Protein AF-A0A833J705-F1 (afdb_monomer_lite)

Structure (mmCIF, N/CA/C/O backbone):
data_AF-A0A833J705-F1
#
_entry.id   AF-A0A833J705-F1
#
loop_
_atom_site.group_PDB
_atom_site.id
_atom_site.type_symbol
_atom_site.label_atom_id
_atom_site.label_alt_id
_atom_site.label_comp_id
_atom_site.label_asym_id
_atom_site.label_entity_id
_atom_site.label_seq_id
_atom_site.pdbx_PDB_ins_code
_atom_site.Cartn_x
_atom_site.Cartn_y
_atom_site.Cartn_z
_atom_site.occupancy
_atom_site.B_iso_or_equiv
_atom_site.auth_seq_id
_atom_site.auth_comp_id
_atom_site.auth_asym_id
_atom_site.auth_atom_id
_atom_site.pdbx_PDB_model_num
ATOM 1 N N . MET A 1 1 ? -32.455 33.960 -102.060 1.00 38.16 1 MET A N 1
ATOM 2 C CA . MET A 1 1 ? -32.742 32.921 -103.068 1.00 38.16 1 MET A CA 1
ATOM 3 C C . MET A 1 1 ? -33.417 31.766 -102.345 1.00 38.16 1 MET A C 1
ATOM 5 O O . MET A 1 1 ? -32.828 31.293 -101.390 1.00 38.16 1 MET A O 1
ATOM 9 N N . ALA A 1 2 ? -34.629 31.413 -102.792 1.00 38.78 2 ALA A N 1
ATOM 10 C CA . ALA A 1 2 ? -35.454 30.236 -102.471 1.00 38.78 2 ALA A CA 1
ATOM 11 C C . ALA A 1 2 ? -35.900 29.962 -101.011 1.00 38.78 2 ALA A C 1
ATOM 13 O O . ALA A 1 2 ? -35.126 30.000 -100.063 1.00 38.78 2 ALA A O 1
ATOM 14 N N . ILE A 1 3 ? -37.204 29.681 -100.907 1.00 40.38 3 ILE A N 1
ATOM 15 C CA . ILE A 1 3 ? -38.026 29.290 -99.749 1.00 40.38 3 ILE A CA 1
ATOM 16 C C . ILE A 1 3 ? -38.167 27.727 -99.744 1.00 40.38 3 ILE A C 1
ATOM 18 O O . ILE A 1 3 ? -37.498 27.089 -100.554 1.00 40.38 3 ILE A O 1
ATOM 22 N N . PRO A 1 4 ? -39.024 27.102 -98.903 1.00 64.19 4 PRO A N 1
ATOM 23 C CA . PRO A 1 4 ? -38.753 26.119 -97.837 1.00 64.19 4 PRO A CA 1
ATOM 24 C C . PRO A 1 4 ? -39.061 24.663 -98.281 1.00 64.19 4 PRO A C 1
ATOM 26 O O . PRO A 1 4 ? -39.043 24.414 -99.477 1.00 64.19 4 PRO A O 1
ATOM 29 N N . LEU A 1 5 ? -39.331 23.719 -97.356 1.00 47.22 5 LEU A N 1
ATOM 30 C CA . LEU A 1 5 ? -40.467 22.760 -97.381 1.00 47.22 5 LEU A CA 1
ATOM 31 C C . LEU A 1 5 ? -40.432 21.788 -96.168 1.00 47.22 5 LEU A C 1
ATOM 33 O O . LEU A 1 5 ? -39.422 21.141 -95.913 1.00 47.22 5 LEU A O 1
ATOM 37 N N . ASP A 1 6 ? -41.577 21.733 -95.477 1.00 41.00 6 ASP A N 1
ATOM 38 C CA . ASP A 1 6 ? -42.337 20.581 -94.949 1.00 41.00 6 ASP A CA 1
ATOM 39 C C . ASP A 1 6 ? -41.764 19.524 -93.985 1.00 41.00 6 ASP A C 1
ATOM 41 O O . ASP A 1 6 ? -40.702 18.942 -94.177 1.00 41.00 6 ASP A O 1
ATOM 45 N N . GLY A 1 7 ? -42.620 19.145 -93.021 1.00 43.00 7 GLY A N 1
ATOM 46 C CA . GLY A 1 7 ? -42.606 17.806 -92.425 1.00 43.00 7 GLY A CA 1
ATOM 47 C C . GLY A 1 7 ? -43.254 17.693 -91.043 1.00 43.00 7 GLY A C 1
ATOM 48 O O . GLY A 1 7 ? -42.566 17.779 -90.034 1.00 43.00 7 GLY A O 1
ATOM 49 N N . VAL A 1 8 ? -44.568 17.449 -90.995 1.00 45.53 8 VAL A N 1
ATOM 50 C CA . VAL A 1 8 ? -45.301 16.979 -89.801 1.00 45.53 8 VAL A CA 1
ATOM 51 C C . VAL A 1 8 ? -45.096 15.465 -89.639 1.00 45.53 8 VAL A C 1
ATOM 53 O O . VAL A 1 8 ? -45.207 14.734 -90.619 1.00 45.53 8 VAL A O 1
ATOM 56 N N . GLY A 1 9 ? -44.875 14.985 -88.409 1.00 41.72 9 GLY A N 1
ATOM 57 C CA . GLY A 1 9 ? -44.886 13.560 -88.054 1.00 41.72 9 GLY A CA 1
ATOM 58 C C . GLY A 1 9 ? -45.183 13.348 -86.564 1.00 41.72 9 GLY A C 1
ATOM 59 O O . GLY A 1 9 ? -44.489 13.898 -85.713 1.00 41.72 9 GLY A O 1
ATOM 60 N N . MET A 1 10 ? -46.248 12.595 -86.282 1.00 42.69 10 MET A N 1
ATOM 61 C CA . MET A 1 10 ? -46.774 12.225 -84.961 1.00 42.69 10 MET A CA 1
ATOM 62 C C . MET A 1 10 ? -46.106 10.952 -84.396 1.00 42.69 10 MET A C 1
ATOM 64 O O . MET A 1 10 ? -45.586 10.135 -85.150 1.00 42.69 10 MET A O 1
ATOM 68 N N . ASP A 1 11 ? -46.265 10.789 -83.078 1.00 38.59 11 ASP A N 1
ATOM 69 C CA . ASP A 1 11 ? -46.232 9.563 -82.259 1.00 38.59 11 ASP A CA 1
ATOM 70 C C . ASP A 1 11 ? -44.893 8.918 -81.858 1.00 38.59 11 ASP A C 1
ATOM 72 O O . ASP A 1 11 ? -44.139 8.363 -82.652 1.00 38.59 11 ASP A O 1
ATOM 76 N N . GLY A 1 12 ? -44.671 8.880 -80.538 1.00 39.81 12 GLY A N 1
ATOM 77 C CA . GLY A 1 12 ? -43.628 8.084 -79.896 1.00 39.81 12 GLY A CA 1
ATOM 78 C C . GLY A 1 12 ? -43.618 8.250 -78.377 1.00 39.81 12 GLY A C 1
ATOM 79 O O . GLY A 1 12 ? -42.898 9.084 -77.838 1.00 39.81 12 GLY A O 1
ATOM 80 N N . VAL A 1 13 ? -44.419 7.448 -77.673 1.00 44.03 13 VAL A N 1
ATOM 81 C CA . VAL A 1 13 ? -44.332 7.266 -76.215 1.00 44.03 13 VAL A CA 1
ATOM 82 C C . VAL A 1 13 ? -42.992 6.609 -75.860 1.00 44.03 13 VAL A C 1
ATOM 84 O O . VAL A 1 13 ? -42.724 5.499 -76.311 1.00 44.03 13 VAL A O 1
ATOM 87 N N . ALA A 1 14 ? -42.198 7.239 -74.987 1.00 44.78 14 ALA A N 1
ATOM 88 C CA . ALA A 1 14 ? -41.114 6.581 -74.253 1.00 44.78 14 ALA A CA 1
ATOM 89 C C . ALA A 1 14 ? -40.860 7.239 -72.877 1.00 44.78 14 ALA A C 1
ATOM 91 O O . ALA A 1 14 ? -40.316 8.329 -72.763 1.00 44.78 14 ALA A O 1
ATOM 92 N N . MET A 1 15 ? -41.330 6.541 -71.842 1.00 43.19 15 MET A N 1
ATOM 93 C CA . MET A 1 15 ? -40.729 6.290 -70.521 1.00 43.19 15 MET A CA 1
ATOM 94 C C . MET A 1 15 ? -39.520 7.131 -70.016 1.00 43.19 15 MET A C 1
ATOM 96 O O . MET A 1 15 ? -38.416 7.011 -70.527 1.00 43.19 15 MET A O 1
ATOM 100 N N . ASN A 1 16 ? -39.748 7.740 -68.839 1.00 38.38 16 ASN A N 1
ATOM 101 C CA . ASN A 1 16 ? -38.955 7.713 -67.586 1.00 38.38 16 ASN A CA 1
ATOM 102 C C . ASN A 1 16 ? -37.615 8.479 -67.414 1.00 38.38 16 ASN A C 1
ATOM 104 O O . ASN A 1 16 ? -36.679 8.329 -68.187 1.00 38.38 16 ASN A O 1
ATOM 108 N N . GLY A 1 17 ? -37.492 9.142 -66.247 1.00 39.25 17 GLY A N 1
ATOM 109 C CA . GLY A 1 17 ? -36.227 9.559 -65.603 1.00 39.25 17 GLY A CA 1
ATOM 110 C C . GLY A 1 17 ? -36.021 11.080 -65.522 1.00 39.25 17 GLY A C 1
ATOM 111 O O . GLY A 1 17 ? -35.564 11.691 -66.473 1.00 39.25 17 GLY A O 1
ATOM 112 N N . ALA A 1 18 ? -36.503 11.753 -64.472 1.00 38.59 18 ALA A N 1
ATOM 113 C CA . ALA A 1 18 ? -35.772 12.070 -63.230 1.00 38.59 18 ALA A CA 1
ATOM 114 C C . ALA A 1 18 ? -34.705 13.180 -63.377 1.00 38.59 18 ALA A C 1
ATOM 116 O O . ALA A 1 18 ? -33.655 12.983 -63.975 1.00 38.59 18 ALA A O 1
ATOM 117 N N . GLY A 1 19 ? -34.964 14.336 -62.753 1.00 38.91 19 GLY A N 1
ATOM 118 C CA . GLY A 1 19 ? -34.037 15.471 -62.705 1.00 38.91 19 GLY A CA 1
ATOM 119 C C . GLY A 1 19 ? -34.618 16.657 -61.936 1.00 38.91 19 GLY A C 1
ATOM 120 O O . GLY A 1 19 ? -35.096 17.618 -62.520 1.00 38.91 19 GLY A O 1
ATOM 121 N N . ILE A 1 20 ? -34.619 16.520 -60.614 1.00 39.56 20 ILE A N 1
ATOM 122 C CA . ILE A 1 20 ? -35.071 17.463 -59.584 1.00 39.56 20 ILE A CA 1
ATOM 123 C C . ILE A 1 20 ? -34.277 18.781 -59.572 1.00 39.56 20 ILE A C 1
ATOM 125 O O . ILE A 1 20 ? -33.049 18.778 -59.624 1.00 39.56 20 ILE A O 1
ATOM 129 N N . GLY A 1 21 ? -34.986 19.901 -59.418 1.00 33.47 21 GLY A N 1
ATOM 130 C CA . GLY A 1 21 ? -34.414 21.228 -59.221 1.00 33.47 21 GLY A CA 1
ATOM 131 C C . GLY A 1 21 ? -35.190 22.045 -58.185 1.00 33.47 21 GLY A C 1
ATOM 132 O O . GLY A 1 21 ? -36.363 22.336 -58.380 1.00 33.47 21 GLY A O 1
ATOM 133 N N . ALA A 1 22 ? -34.448 22.453 -57.153 1.00 39.66 22 ALA A N 1
ATOM 134 C CA . ALA A 1 22 ? -34.578 23.666 -56.342 1.00 39.66 22 ALA A CA 1
ATOM 135 C C . ALA A 1 22 ? -35.562 23.759 -55.148 1.00 39.66 22 ALA A C 1
ATOM 137 O O . ALA A 1 22 ? -36.775 23.640 -55.265 1.00 39.66 22 ALA A O 1
ATOM 138 N N . MET A 1 23 ? -34.933 24.195 -54.043 1.00 43.94 23 MET A N 1
ATOM 139 C CA . MET A 1 23 ? -35.396 25.118 -52.994 1.00 43.94 23 MET A CA 1
ATOM 140 C C . MET A 1 23 ? -36.336 24.597 -51.902 1.00 43.94 23 MET A C 1
ATOM 142 O O . MET A 1 23 ? -37.549 24.605 -52.054 1.00 43.94 23 MET A O 1
ATOM 146 N N . MET A 1 24 ? -35.754 24.341 -50.722 1.00 42.34 24 MET A N 1
ATOM 147 C CA . MET A 1 24 ? -36.295 24.834 -49.449 1.00 42.34 24 MET A CA 1
ATOM 148 C C . MET A 1 24 ? -35.214 24.881 -48.358 1.00 42.34 24 MET A C 1
ATOM 150 O O . MET A 1 24 ? -34.422 23.958 -48.189 1.00 42.34 24 MET A O 1
ATOM 154 N N . ASP A 1 25 ? -35.201 26.021 -47.678 1.00 46.97 25 ASP A N 1
ATOM 155 C CA . ASP A 1 25 ? -34.409 26.425 -46.520 1.00 46.97 25 ASP A CA 1
ATOM 156 C C . ASP A 1 25 ? -34.556 25.438 -45.342 1.00 46.97 25 ASP A C 1
ATOM 158 O O . ASP A 1 25 ? -35.675 25.108 -44.949 1.00 46.97 25 ASP A O 1
ATOM 162 N N . VAL A 1 26 ? -33.440 24.956 -44.781 1.00 50.59 26 VAL A N 1
ATOM 163 C CA . VAL A 1 26 ? -33.416 24.136 -43.555 1.00 50.59 26 VAL A CA 1
ATOM 164 C C . VAL A 1 26 ? -32.349 24.687 -42.611 1.00 50.59 26 VAL A C 1
ATOM 166 O O . VAL A 1 26 ? -31.147 24.570 -42.854 1.00 50.59 26 VAL A O 1
ATOM 169 N N . MET A 1 27 ? -32.815 25.278 -41.512 1.00 50.84 27 MET A N 1
ATOM 170 C CA . MET A 1 27 ? -32.012 25.704 -40.365 1.00 50.84 27 MET A CA 1
ATOM 171 C C . MET A 1 27 ? -31.306 24.494 -39.713 1.00 50.84 27 MET A C 1
ATOM 173 O O . MET A 1 27 ? -31.918 23.429 -39.608 1.00 50.84 27 MET A O 1
ATOM 177 N N . PRO A 1 28 ? -30.065 24.613 -39.204 1.00 47.34 28 PRO A N 1
ATOM 178 C CA . PRO A 1 28 ? -29.430 23.521 -38.473 1.00 47.34 28 PRO A CA 1
ATOM 179 C C . PRO A 1 28 ? -29.911 23.481 -37.012 1.00 47.34 28 PRO A C 1
ATOM 181 O O . PRO A 1 28 ? -29.598 24.359 -36.210 1.00 47.34 28 PRO A O 1
ATOM 184 N N . GLU A 1 29 ? -30.650 22.433 -36.648 1.00 47.72 29 GLU A N 1
ATOM 185 C CA . GLU A 1 29 ? -31.010 22.114 -35.262 1.00 47.72 29 GLU A CA 1
ATOM 186 C C . GLU A 1 29 ? -29.770 21.564 -34.523 1.00 47.72 29 GLU A C 1
ATOM 188 O O . GLU A 1 29 ? -29.402 20.394 -34.649 1.00 47.72 29 GLU A O 1
ATOM 193 N N . THR A 1 30 ? -29.074 22.409 -33.760 1.00 51.69 30 THR A N 1
ATOM 194 C CA . THR A 1 30 ? -27.955 21.993 -32.904 1.00 51.69 30 THR A CA 1
ATOM 195 C C . THR A 1 30 ? -28.480 21.396 -31.601 1.00 51.69 30 THR A C 1
ATOM 197 O O . THR A 1 30 ? -28.703 22.089 -30.610 1.00 51.69 30 THR A O 1
ATOM 200 N N . ARG A 1 31 ? -28.650 20.070 -31.565 1.00 53.41 31 ARG A N 1
ATOM 201 C CA . ARG A 1 31 ? -28.853 19.360 -30.293 1.00 53.41 31 ARG A CA 1
ATOM 202 C C . ARG A 1 31 ? -27.567 19.444 -29.462 1.00 53.41 31 ARG A C 1
ATOM 204 O O . ARG A 1 31 ? -26.525 18.990 -29.944 1.00 53.41 31 ARG A O 1
ATOM 211 N N . PRO A 1 32 ? -27.594 19.958 -28.220 1.00 45.81 32 PRO A N 1
ATOM 212 C CA . PRO A 1 32 ? -26.437 19.871 -27.346 1.00 45.81 32 PRO A CA 1
ATOM 213 C C . PRO A 1 32 ? -26.231 18.403 -26.961 1.00 45.81 32 PRO A C 1
ATOM 215 O O . PRO A 1 32 ? -27.031 17.810 -26.240 1.00 45.81 32 PRO A O 1
ATOM 218 N N . GLN A 1 33 ? -25.153 17.800 -27.461 1.00 56.12 33 GLN A N 1
ATOM 219 C CA . GLN A 1 33 ? -24.678 16.513 -26.969 1.00 56.12 33 GLN A CA 1
ATOM 220 C C . GLN A 1 33 ? -24.061 16.753 -25.591 1.00 56.12 33 GLN A C 1
ATOM 222 O O . GLN A 1 33 ? -22.904 17.152 -25.476 1.00 56.12 33 GLN A O 1
ATOM 227 N N . THR A 1 34 ? -24.842 16.572 -24.529 1.00 50.44 34 THR A N 1
ATOM 228 C CA . THR A 1 34 ? -24.293 16.551 -23.173 1.00 50.44 34 THR A CA 1
ATOM 229 C C . THR A 1 34 ? -23.359 15.342 -23.081 1.00 50.44 34 THR A C 1
ATOM 231 O O . THR A 1 34 ? -23.827 14.217 -23.284 1.00 50.44 34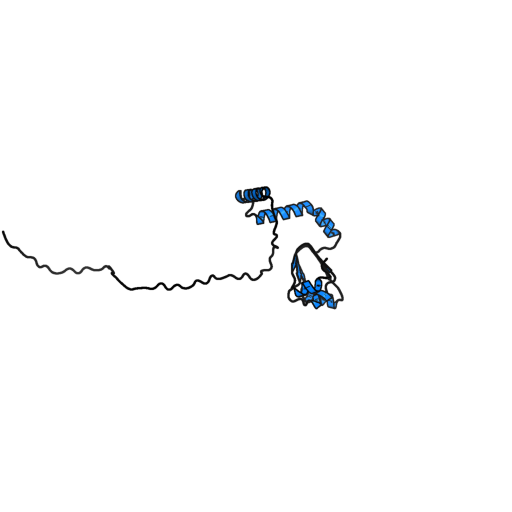 THR A O 1
ATOM 234 N N . PRO A 1 35 ? -22.054 15.507 -22.800 1.00 49.44 35 PRO A N 1
ATOM 235 C CA . PRO A 1 35 ? -21.194 14.352 -22.614 1.00 49.44 35 PRO A CA 1
ATOM 236 C C . PRO A 1 35 ? -21.720 13.569 -21.411 1.00 49.44 35 PRO A C 1
ATOM 238 O O . PRO A 1 35 ? -21.909 14.130 -20.328 1.00 49.44 35 PRO A O 1
ATOM 241 N N . ILE A 1 36 ? -21.974 12.272 -21.606 1.00 55.72 36 ILE A N 1
ATOM 242 C CA . ILE A 1 36 ? -22.249 11.342 -20.513 1.00 55.72 36 ILE A CA 1
ATOM 243 C C . ILE A 1 36 ? -20.992 11.335 -19.644 1.00 55.72 36 ILE A C 1
ATOM 245 O O . ILE A 1 36 ? -20.021 10.635 -19.923 1.00 55.72 36 ILE A O 1
ATOM 249 N N . THR A 1 37 ? -20.978 12.160 -18.599 1.00 55.22 37 THR A N 1
ATOM 250 C CA . THR A 1 37 ? -19.955 12.076 -17.566 1.00 55.22 37 THR A CA 1
ATOM 251 C C . THR A 1 37 ? -20.232 10.791 -16.794 1.00 55.22 37 THR A C 1
ATOM 253 O O . THR A 1 37 ? -21.118 10.722 -15.941 1.00 55.22 37 THR A O 1
ATOM 256 N N . MET A 1 38 ? -19.530 9.716 -17.161 1.00 52.50 38 MET A N 1
ATOM 257 C CA . MET A 1 38 ? -19.469 8.514 -16.339 1.00 52.50 38 MET A CA 1
ATOM 258 C C . MET A 1 38 ? -18.856 8.920 -15.000 1.00 52.50 38 MET A C 1
ATOM 260 O O . MET A 1 38 ? -17.639 9.010 -14.845 1.00 52.50 38 MET A O 1
ATOM 264 N N . ARG A 1 39 ? -19.717 9.188 -14.017 1.00 51.72 39 ARG A N 1
ATOM 265 C CA . ARG A 1 39 ? -19.305 9.273 -12.621 1.00 51.72 39 ARG A CA 1
ATOM 266 C C . ARG A 1 39 ? -18.928 7.863 -12.197 1.00 51.72 39 ARG A C 1
ATOM 268 O O . ARG A 1 39 ? -19.784 7.059 -11.841 1.00 51.72 39 ARG A O 1
ATOM 275 N N . PHE A 1 40 ? -17.638 7.561 -12.257 1.00 51.34 40 PHE A N 1
ATOM 276 C CA . PHE A 1 40 ? -17.084 6.429 -11.537 1.00 51.34 40 PHE A CA 1
ATOM 277 C C . PHE A 1 40 ? -17.279 6.720 -10.047 1.00 51.34 40 PHE A C 1
ATOM 279 O O . PHE A 1 40 ? -16.521 7.478 -9.446 1.00 51.34 40 PHE A O 1
ATOM 286 N N . GLY A 1 41 ? -18.342 6.165 -9.457 1.00 47.09 41 GLY A N 1
ATOM 287 C CA . GLY A 1 41 ? -18.401 6.007 -8.007 1.00 47.09 41 GLY A CA 1
ATOM 288 C C . GLY A 1 41 ? -17.151 5.249 -7.543 1.00 47.09 41 GLY A C 1
ATOM 289 O O . GLY A 1 41 ? -16.579 4.495 -8.342 1.00 47.09 41 GLY A O 1
ATOM 290 N N . PRO A 1 42 ? -16.682 5.455 -6.303 1.00 44.69 42 PRO A N 1
ATOM 291 C CA . PRO A 1 42 ? -15.470 4.810 -5.827 1.00 44.69 42 PRO A CA 1
ATOM 292 C C . PRO A 1 42 ? -15.695 3.298 -5.829 1.00 44.69 42 PRO A C 1
ATOM 294 O O . PRO A 1 42 ? -16.353 2.747 -4.951 1.00 44.69 42 PRO A O 1
ATOM 297 N N . ARG A 1 43 ? -15.167 2.614 -6.848 1.00 49.22 43 ARG A N 1
ATOM 298 C CA . ARG A 1 43 ? -14.911 1.183 -6.729 1.00 49.22 43 ARG A CA 1
ATOM 299 C C . ARG A 1 43 ? -13.876 1.047 -5.614 1.00 49.22 43 ARG A C 1
ATOM 301 O O . ARG A 1 43 ? -12.935 1.848 -5.614 1.00 49.22 43 ARG A O 1
ATOM 308 N N . PRO A 1 44 ? -14.015 0.089 -4.684 1.00 53.41 44 PRO A N 1
ATOM 309 C CA . PRO A 1 44 ? -12.907 -0.247 -3.805 1.00 53.41 44 PRO A CA 1
ATOM 310 C C . PRO A 1 44 ? -11.712 -0.540 -4.710 1.00 53.41 44 PRO A C 1
ATOM 312 O O . PRO A 1 44 ? -11.777 -1.403 -5.583 1.00 53.41 44 PRO A O 1
ATOM 315 N N . ALA A 1 45 ? -10.687 0.302 -4.624 1.00 61.53 45 ALA A N 1
ATOM 316 C CA . ALA A 1 45 ? -9.539 0.166 -5.490 1.00 61.53 45 ALA A CA 1
ATOM 317 C C . ALA A 1 45 ? -8.758 -1.057 -5.008 1.00 61.53 45 ALA A C 1
ATOM 319 O O . ALA A 1 45 ? -8.263 -1.065 -3.884 1.00 61.53 45 ALA A O 1
ATOM 320 N N . ASP A 1 46 ? -8.617 -2.068 -5.866 1.00 69.12 46 ASP A N 1
ATOM 321 C CA . ASP A 1 46 ? -7.740 -3.221 -5.603 1.00 69.12 46 ASP A CA 1
ATOM 322 C C . ASP A 1 46 ? -6.261 -2.803 -5.471 1.00 69.12 46 ASP A C 1
ATOM 324 O O . ASP A 1 46 ? -5.395 -3.590 -5.082 1.00 69.12 46 ASP A O 1
ATOM 328 N N . HIS A 1 47 ? -5.951 -1.550 -5.822 1.00 79.50 47 HIS A N 1
ATOM 329 C CA . HIS A 1 47 ? -4.616 -0.980 -5.833 1.00 79.50 47 HIS A CA 1
ATOM 330 C C . HIS A 1 47 ? -4.605 0.434 -5.253 1.00 79.50 47 HIS A C 1
ATOM 332 O O . HIS A 1 47 ? -5.416 1.280 -5.629 1.00 79.50 47 HIS A O 1
ATOM 338 N N . GLU A 1 48 ? -3.620 0.706 -4.402 1.00 85.88 48 GLU A N 1
ATOM 339 C CA . GLU A 1 48 ? -3.310 2.051 -3.922 1.00 85.88 48 GLU A CA 1
ATOM 340 C C . GLU A 1 48 ? -2.437 2.784 -4.953 1.00 85.88 48 GLU A C 1
ATOM 342 O O . GLU A 1 48 ? -1.465 2.222 -5.472 1.00 85.88 48 GLU A O 1
ATOM 347 N N . LYS A 1 49 ? -2.760 4.046 -5.260 1.00 89.44 49 LYS A N 1
ATOM 348 C CA . LYS A 1 49 ? -1.919 4.859 -6.145 1.00 89.44 49 LYS A CA 1
ATOM 349 C C . LYS A 1 49 ? -0.752 5.431 -5.348 1.00 89.44 49 LYS A C 1
ATOM 351 O O . LYS A 1 49 ? -0.944 6.267 -4.472 1.00 89.44 49 LYS A O 1
ATOM 356 N N . ILE A 1 50 ? 0.464 5.075 -5.747 1.00 88.62 50 ILE A N 1
ATOM 357 C CA . ILE A 1 50 ? 1.685 5.709 -5.244 1.00 88.62 50 ILE A CA 1
ATOM 358 C C . ILE A 1 50 ? 2.157 6.799 -6.213 1.00 88.62 50 ILE A C 1
ATOM 360 O O . ILE A 1 50 ? 2.095 6.629 -7.431 1.00 88.62 50 ILE A O 1
ATOM 364 N N . THR A 1 51 ? 2.629 7.923 -5.673 1.00 92.75 51 THR A N 1
ATOM 365 C CA . THR A 1 51 ? 3.317 8.969 -6.446 1.00 92.75 51 THR A CA 1
ATOM 366 C C . THR A 1 51 ? 4.767 9.000 -5.994 1.00 92.75 51 THR A C 1
ATOM 368 O O . THR A 1 51 ? 5.030 9.171 -4.807 1.00 92.75 51 THR A O 1
ATOM 371 N N . VAL A 1 52 ? 5.699 8.810 -6.924 1.00 92.94 52 VAL A N 1
ATOM 372 C CA . VAL A 1 52 ? 7.139 8.753 -6.644 1.00 92.94 52 VAL A CA 1
ATOM 373 C C . VAL A 1 52 ? 7.900 9.575 -7.676 1.00 92.94 52 VAL A C 1
ATOM 375 O O . VAL A 1 52 ? 7.497 9.641 -8.838 1.00 92.94 52 VAL A O 1
ATOM 378 N N . ASN A 1 53 ? 9.005 10.183 -7.255 1.00 95.56 53 ASN A N 1
ATOM 379 C CA . ASN A 1 53 ? 9.944 10.833 -8.164 1.00 95.56 53 ASN A CA 1
ATOM 380 C C . ASN A 1 53 ? 10.973 9.801 -8.642 1.00 95.56 53 ASN A C 1
ATOM 382 O O . ASN A 1 53 ? 11.466 9.012 -7.838 1.00 95.56 53 ASN A O 1
ATOM 386 N N . LEU A 1 54 ? 11.309 9.827 -9.932 1.00 95.69 54 LEU A N 1
ATOM 387 C CA . LEU A 1 54 ? 12.347 8.988 -10.538 1.00 95.69 54 LEU A CA 1
ATOM 388 C C . LEU A 1 54 ? 13.404 9.877 -11.194 1.00 95.69 54 LEU A C 1
ATOM 390 O O . LEU A 1 54 ? 13.077 10.944 -11.719 1.00 95.69 54 LEU A O 1
ATOM 394 N N . GLY A 1 55 ? 14.665 9.439 -11.176 1.00 97.38 55 GLY A N 1
ATOM 395 C CA . GLY A 1 55 ? 15.729 10.113 -11.916 1.00 97.38 55 GLY A CA 1
ATOM 396 C C . GLY A 1 55 ? 15.478 10.048 -13.425 1.00 97.38 55 GLY A C 1
ATOM 397 O O . GLY A 1 55 ? 14.899 9.083 -13.921 1.00 97.38 55 GLY A O 1
ATOM 398 N N . PHE A 1 56 ? 15.936 11.056 -14.174 1.00 97.81 56 PHE A N 1
ATOM 399 C CA . PHE A 1 56 ? 15.727 11.113 -15.630 1.00 97.81 56 PHE A CA 1
ATOM 400 C C . PHE A 1 56 ? 16.299 9.896 -16.366 1.00 97.81 56 PHE A C 1
ATOM 402 O O . PHE A 1 56 ? 15.682 9.399 -17.304 1.00 97.81 56 PHE A O 1
ATOM 409 N N . VAL A 1 57 ? 17.454 9.398 -15.917 1.00 98.19 57 VAL A N 1
ATOM 410 C CA . VAL A 1 57 ? 18.107 8.217 -16.498 1.00 98.19 57 VAL A CA 1
ATOM 411 C C . VAL A 1 57 ? 17.295 6.951 -16.222 1.00 98.19 57 VAL A C 1
ATOM 413 O O . VAL A 1 57 ? 17.069 6.163 -17.135 1.00 98.19 57 VAL A O 1
ATOM 416 N N . ASP A 1 58 ? 16.802 6.767 -14.996 1.00 97.69 58 ASP A N 1
ATOM 417 C CA . ASP A 1 58 ? 15.971 5.611 -14.645 1.00 97.69 58 ASP A CA 1
ATOM 418 C C . ASP A 1 58 ? 14.658 5.624 -15.426 1.00 97.69 58 ASP A C 1
ATOM 420 O O . ASP A 1 58 ? 14.281 4.612 -16.009 1.00 97.69 58 ASP A O 1
ATOM 424 N N . LEU A 1 59 ? 13.999 6.785 -15.512 1.00 97.94 59 LEU A N 1
ATOM 425 C CA . LEU A 1 59 ? 12.794 6.951 -16.322 1.00 97.94 59 LEU A CA 1
ATOM 426 C C . LEU A 1 59 ? 13.053 6.597 -17.795 1.00 97.94 59 LEU A C 1
ATOM 428 O O . LEU A 1 59 ? 12.245 5.890 -18.391 1.00 97.94 59 LEU A O 1
ATOM 432 N N . GLY A 1 60 ? 14.191 7.024 -18.353 1.00 98.31 60 GLY A N 1
ATOM 433 C CA . GLY A 1 60 ? 14.597 6.678 -19.716 1.00 98.31 60 GLY A CA 1
ATOM 434 C C . GLY A 1 60 ? 14.772 5.171 -19.931 1.00 98.31 60 GLY A C 1
ATOM 435 O O . GLY A 1 60 ? 14.302 4.641 -20.935 1.00 98.31 60 GLY A O 1
ATOM 436 N N . HIS A 1 61 ? 15.374 4.454 -18.976 1.00 98.38 61 HIS A N 1
ATOM 437 C CA . HIS A 1 61 ? 15.472 2.991 -19.043 1.00 98.38 61 HIS A CA 1
ATOM 438 C C . HIS A 1 61 ? 14.102 2.311 -18.966 1.00 98.38 61 HIS A C 1
ATOM 440 O O . HIS A 1 61 ? 13.854 1.357 -19.702 1.00 98.38 61 HIS A O 1
ATOM 446 N N . VAL A 1 62 ? 13.203 2.799 -18.105 1.00 98.12 62 VAL A N 1
ATOM 447 C CA . VAL A 1 62 ? 11.828 2.279 -18.035 1.00 98.12 62 VAL A CA 1
ATOM 448 C C . VAL A 1 62 ? 11.116 2.471 -19.371 1.00 98.12 62 VAL A C 1
ATOM 450 O O . VAL A 1 62 ? 10.471 1.544 -19.855 1.00 98.12 62 VAL A O 1
ATOM 453 N N . ASP A 1 63 ? 11.262 3.642 -19.985 1.00 98.19 63 ASP A N 1
ATOM 454 C CA . ASP A 1 63 ? 10.657 3.944 -21.281 1.00 98.19 63 ASP A CA 1
ATOM 455 C C . ASP A 1 63 ? 11.186 3.055 -22.400 1.00 98.19 63 ASP A C 1
ATOM 457 O O . ASP A 1 63 ? 10.388 2.539 -23.181 1.00 98.19 63 ASP A O 1
ATOM 461 N N . LEU A 1 64 ? 12.498 2.816 -22.435 1.00 98.62 64 LEU A N 1
ATOM 462 C CA . LEU A 1 64 ? 13.116 1.913 -23.403 1.00 98.62 64 LEU A CA 1
ATOM 463 C C . LEU A 1 64 ? 12.590 0.478 -23.252 1.00 98.62 64 LEU A C 1
ATOM 465 O O . LEU A 1 64 ? 12.236 -0.170 -24.231 1.00 98.62 64 LEU A O 1
ATOM 469 N N . LEU A 1 65 ? 12.479 -0.023 -22.019 1.00 98.44 65 LEU A N 1
ATOM 470 C CA . LEU A 1 65 ? 11.948 -1.368 -21.772 1.00 98.44 65 LEU A CA 1
ATOM 471 C C . LEU A 1 65 ? 10.483 -1.512 -22.206 1.00 98.44 65 LEU A C 1
ATOM 473 O O . LEU A 1 65 ? 10.067 -2.586 -22.641 1.00 98.44 65 LEU A O 1
ATOM 477 N N . VAL A 1 66 ? 9.698 -0.440 -22.094 1.00 98.50 66 VAL A N 1
ATOM 478 C CA . VAL A 1 66 ? 8.319 -0.413 -22.592 1.00 98.50 66 VAL A CA 1
ATOM 479 C C . VAL A 1 66 ? 8.293 -0.332 -24.121 1.00 98.50 66 VAL A C 1
ATOM 481 O O . VAL A 1 66 ? 7.501 -1.039 -24.739 1.00 98.50 66 VAL A O 1
ATOM 484 N N . SER A 1 67 ? 9.157 0.472 -24.752 1.00 98.31 67 SER A N 1
ATOM 485 C CA . SER A 1 67 ? 9.194 0.593 -26.218 1.00 98.31 67 SER A CA 1
ATOM 486 C C . SER A 1 67 ? 9.643 -0.690 -26.914 1.00 98.31 67 SER A C 1
ATOM 488 O O . SER A 1 67 ? 9.122 -1.014 -27.975 1.00 98.31 67 SER A O 1
ATOM 490 N N . GLU A 1 68 ? 10.554 -1.444 -26.296 1.00 98.44 68 GLU A N 1
ATOM 491 C CA . GLU A 1 68 ? 10.996 -2.764 -26.771 1.00 98.44 68 GLU A CA 1
ATOM 492 C C . GLU A 1 68 ? 9.964 -3.878 -26.493 1.00 98.44 68 GLU A C 1
ATOM 494 O O . GLU A 1 68 ? 10.177 -5.036 -26.845 1.00 98.44 68 GLU A O 1
ATOM 499 N N . GLY A 1 69 ? 8.837 -3.558 -25.845 1.00 97.75 69 GLY A N 1
ATOM 500 C CA . GLY A 1 69 ? 7.754 -4.507 -25.580 1.00 97.75 69 GLY A CA 1
ATOM 501 C C . GLY A 1 69 ? 8.033 -5.504 -24.453 1.00 97.75 69 GLY A C 1
ATOM 502 O O . GLY A 1 69 ? 7.262 -6.446 -24.276 1.00 97.75 69 GLY A O 1
ATOM 503 N N . VAL A 1 70 ? 9.092 -5.302 -23.660 1.00 98.12 70 VAL A N 1
ATOM 504 C CA . VAL A 1 70 ? 9.397 -6.143 -22.486 1.00 98.12 70 VAL A CA 1
ATOM 505 C C . VAL A 1 70 ? 8.309 -5.995 -21.416 1.00 98.12 70 VAL A C 1
ATOM 507 O O . VAL A 1 70 ? 7.976 -6.961 -20.732 1.00 98.12 70 VAL A O 1
ATOM 510 N N . TYR A 1 71 ? 7.731 -4.796 -21.293 1.00 98.38 71 TYR A N 1
ATOM 511 C CA . TYR A 1 71 ? 6.602 -4.501 -20.409 1.00 98.38 71 TYR A CA 1
ATOM 512 C C . TYR A 1 71 ? 5.501 -3.756 -21.157 1.00 98.38 71 TYR A C 1
ATOM 514 O O . TYR A 1 71 ? 5.775 -2.913 -22.007 1.00 98.38 71 TYR A O 1
ATOM 522 N N . ALA A 1 72 ? 4.242 -3.999 -20.783 1.00 97.38 72 ALA A N 1
ATOM 523 C CA . ALA A 1 72 ? 3.096 -3.392 -21.461 1.00 97.38 72 ALA A CA 1
ATOM 524 C C . ALA A 1 72 ? 2.973 -1.875 -21.219 1.00 97.38 72 ALA A C 1
ATOM 526 O O . ALA A 1 72 ? 2.425 -1.152 -22.048 1.00 97.38 72 ALA A O 1
ATOM 527 N N . ASN A 1 73 ? 3.412 -1.386 -20.055 1.00 97.69 73 ASN A N 1
ATOM 528 C CA . ASN A 1 73 ? 3.434 0.036 -19.701 1.00 97.69 73 ASN A CA 1
ATOM 529 C C . ASN A 1 73 ? 4.337 0.291 -18.479 1.00 97.69 73 ASN A C 1
ATOM 531 O O . ASN A 1 73 ? 4.738 -0.638 -17.775 1.00 97.69 73 ASN A O 1
ATOM 535 N N . ARG A 1 74 ? 4.605 1.573 -18.178 1.00 97.12 74 ARG A N 1
ATOM 536 C CA . ARG A 1 74 ? 5.424 1.985 -17.020 1.00 97.12 74 ARG A CA 1
ATOM 537 C C . ARG A 1 74 ? 4.893 1.434 -15.694 1.00 97.12 74 ARG A C 1
ATOM 539 O O . ARG A 1 74 ? 5.672 1.014 -14.848 1.00 97.12 74 ARG A O 1
ATOM 546 N N . SER A 1 75 ? 3.575 1.434 -15.488 1.00 96.31 75 SER A N 1
ATOM 547 C CA . SER A 1 75 ? 2.982 0.952 -14.234 1.00 96.31 75 SER A CA 1
ATOM 548 C C . SER A 1 75 ? 3.180 -0.551 -14.038 1.00 96.31 75 SER A C 1
ATOM 550 O O . SER A 1 75 ? 3.375 -0.993 -12.908 1.00 96.31 75 SER A O 1
ATOM 552 N N . ASP A 1 76 ? 3.165 -1.327 -15.119 1.00 95.88 76 ASP A N 1
ATOM 553 C CA . ASP A 1 76 ? 3.436 -2.762 -15.096 1.00 95.88 76 ASP A CA 1
ATOM 554 C C . ASP A 1 76 ? 4.899 -3.067 -14.746 1.00 95.88 76 ASP A C 1
ATOM 556 O O . ASP A 1 76 ? 5.162 -3.877 -13.851 1.00 95.88 76 ASP A O 1
ATOM 560 N N . PHE A 1 77 ? 5.842 -2.324 -15.341 1.00 97.44 77 PHE A N 1
ATOM 561 C CA . PHE A 1 77 ? 7.253 -2.366 -14.945 1.00 97.44 77 PHE A CA 1
ATOM 562 C C . PHE A 1 77 ? 7.416 -2.087 -13.446 1.00 97.44 77 PHE A C 1
ATOM 564 O O . PHE A 1 77 ? 8.008 -2.890 -12.729 1.00 97.44 77 PHE A O 1
ATOM 571 N N . ILE A 1 78 ? 6.851 -0.981 -12.947 1.00 96.12 78 ILE A N 1
ATOM 572 C CA . ILE A 1 78 ? 6.999 -0.585 -11.538 1.00 96.12 78 ILE A CA 1
ATOM 573 C C . ILE A 1 78 ? 6.392 -1.639 -10.605 1.00 96.12 78 ILE A C 1
ATOM 575 O O . ILE A 1 78 ? 7.023 -2.021 -9.620 1.00 96.12 78 ILE A O 1
ATOM 579 N N . ARG A 1 79 ? 5.201 -2.165 -10.920 1.00 95.19 79 ARG A N 1
ATOM 580 C CA . ARG A 1 79 ? 4.568 -3.227 -10.123 1.00 95.19 79 ARG A CA 1
ATOM 581 C C . ARG A 1 79 ? 5.439 -4.483 -10.075 1.00 95.19 79 ARG A C 1
ATOM 583 O O . ARG A 1 79 ? 5.586 -5.083 -9.010 1.00 95.19 79 ARG A O 1
ATOM 590 N N . THR A 1 80 ? 6.015 -4.866 -11.209 1.00 96.69 80 THR A N 1
ATOM 591 C CA . THR A 1 80 ? 6.897 -6.032 -11.318 1.00 96.69 80 THR A CA 1
ATOM 592 C C . THR A 1 80 ? 8.199 -5.817 -10.554 1.00 96.69 80 THR A C 1
ATOM 594 O O . THR A 1 80 ? 8.588 -6.665 -9.755 1.00 96.69 80 THR A O 1
ATOM 597 N N . ALA A 1 81 ? 8.832 -4.652 -10.704 1.00 96.38 81 ALA A N 1
ATOM 598 C CA . ALA A 1 81 ? 10.044 -4.292 -9.980 1.00 96.38 81 ALA A CA 1
ATOM 599 C C . ALA A 1 81 ? 9.832 -4.330 -8.458 1.00 96.38 81 ALA A C 1
ATOM 601 O O . ALA A 1 81 ? 10.645 -4.917 -7.746 1.00 96.38 81 ALA A O 1
ATOM 602 N N . VAL A 1 82 ? 8.717 -3.782 -7.960 1.00 94.88 82 VAL A N 1
ATOM 603 C CA . VAL A 1 82 ? 8.363 -3.834 -6.531 1.00 94.88 82 VAL A CA 1
ATOM 604 C C . VAL A 1 82 ? 8.213 -5.278 -6.048 1.00 94.88 82 VAL A C 1
ATOM 606 O O . VAL A 1 82 ? 8.803 -5.634 -5.030 1.00 94.88 82 VAL A O 1
ATOM 609 N N . ARG A 1 83 ? 7.484 -6.130 -6.783 1.00 93.81 83 ARG A N 1
ATOM 610 C CA . ARG A 1 83 ? 7.332 -7.557 -6.435 1.00 93.81 83 ARG A CA 1
ATOM 611 C C . ARG A 1 83 ? 8.683 -8.267 -6.361 1.00 93.81 83 ARG A C 1
ATOM 613 O O . ARG A 1 83 ? 8.953 -8.940 -5.371 1.00 93.81 83 ARG A O 1
ATOM 620 N N . ASN A 1 84 ? 9.548 -8.033 -7.345 1.00 96.31 84 ASN A N 1
ATOM 621 C CA . ASN A 1 84 ? 10.881 -8.628 -7.392 1.00 96.31 84 ASN A CA 1
ATOM 622 C C . ASN A 1 84 ? 11.756 -8.179 -6.212 1.00 96.31 84 ASN A C 1
ATOM 624 O O . ASN A 1 84 ? 12.488 -8.990 -5.651 1.00 96.31 84 ASN A O 1
ATOM 628 N N . GLN A 1 85 ? 11.698 -6.903 -5.812 1.00 95.31 85 GLN A N 1
ATOM 629 C CA . GLN A 1 85 ? 12.457 -6.428 -4.648 1.00 95.31 85 GLN A CA 1
ATOM 630 C C . GLN A 1 85 ? 11.912 -6.995 -3.333 1.00 95.31 85 GLN A C 1
ATOM 632 O O . GLN A 1 85 ? 12.697 -7.381 -2.471 1.00 95.31 85 GLN A O 1
ATOM 637 N N . ILE A 1 86 ? 10.589 -7.114 -3.182 1.00 92.25 86 ILE A N 1
ATOM 638 C CA . ILE A 1 86 ? 9.985 -7.754 -2.003 1.00 92.25 86 ILE A CA 1
ATOM 639 C C . ILE A 1 86 ? 10.437 -9.214 -1.897 1.00 92.25 86 ILE A C 1
ATOM 641 O O . ILE A 1 86 ? 10.847 -9.650 -0.824 1.00 92.25 86 ILE A O 1
ATOM 645 N N . GLU A 1 87 ? 10.410 -9.957 -3.004 1.00 92.44 87 GLU A N 1
ATOM 646 C CA . GLU A 1 87 ? 10.848 -11.354 -3.037 1.00 92.44 87 GLU A CA 1
ATOM 647 C C . GLU A 1 87 ? 12.331 -11.502 -2.670 1.00 92.44 87 GLU A C 1
ATOM 649 O O . GLU A 1 87 ? 12.681 -12.335 -1.835 1.00 92.44 87 GLU A O 1
ATOM 654 N N . ARG A 1 88 ? 13.201 -10.632 -3.201 1.00 95.00 88 ARG A N 1
ATOM 655 C CA . ARG A 1 88 ? 14.637 -10.606 -2.856 1.00 95.00 88 ARG A CA 1
ATOM 656 C C . ARG A 1 88 ? 14.904 -10.378 -1.369 1.00 95.00 88 ARG A C 1
ATOM 658 O O . ARG A 1 88 ? 15.932 -10.820 -0.864 1.00 95.00 88 ARG A O 1
ATOM 665 N N . HIS A 1 89 ? 13.999 -9.698 -0.672 1.00 92.31 89 HIS A N 1
ATOM 666 C CA . HIS A 1 89 ? 14.105 -9.404 0.756 1.00 92.31 89 HIS A CA 1
ATOM 667 C C . HIS A 1 89 ? 13.145 -10.239 1.621 1.00 92.31 89 HIS A C 1
ATOM 669 O O . HIS A 1 89 ? 12.936 -9.916 2.795 1.00 92.31 89 HIS A O 1
ATOM 675 N N . ALA A 1 90 ? 12.592 -11.333 1.084 1.00 87.00 90 ALA A N 1
ATOM 676 C CA . ALA A 1 90 ? 11.550 -12.120 1.742 1.00 87.00 90 ALA A CA 1
ATOM 677 C C . ALA A 1 90 ? 11.948 -12.638 3.134 1.00 87.00 90 ALA A C 1
ATOM 679 O O . ALA A 1 90 ? 11.096 -12.708 4.022 1.00 87.00 90 ALA A O 1
ATOM 680 N N . ASP A 1 91 ? 13.222 -12.963 3.364 1.00 85.62 91 ASP A N 1
ATOM 681 C CA . ASP A 1 91 ? 13.694 -13.442 4.669 1.00 85.62 91 ASP A CA 1
ATOM 682 C C . ASP A 1 91 ? 13.592 -12.370 5.760 1.00 85.62 91 ASP A C 1
ATOM 684 O O . ASP A 1 91 ? 13.168 -12.661 6.881 1.00 85.62 91 ASP A O 1
ATOM 688 N N . ILE A 1 92 ? 13.891 -11.110 5.428 1.00 85.06 92 ILE A N 1
ATOM 689 C CA . ILE A 1 92 ? 13.765 -9.973 6.352 1.00 85.06 92 ILE A CA 1
ATOM 690 C C . ILE A 1 92 ? 12.290 -9.754 6.708 1.00 85.06 92 ILE A C 1
ATOM 692 O O . ILE A 1 92 ? 11.941 -9.559 7.881 1.00 85.06 92 ILE A O 1
ATOM 696 N N . THR A 1 93 ? 11.407 -9.827 5.710 1.00 80.50 93 THR A N 1
ATOM 697 C CA . THR A 1 93 ? 9.958 -9.712 5.912 1.00 80.50 93 THR A CA 1
ATOM 698 C C . THR A 1 93 ? 9.434 -10.865 6.766 1.00 80.50 93 THR A C 1
ATOM 700 O O . THR A 1 93 ? 8.713 -10.628 7.734 1.00 80.50 93 THR A O 1
ATOM 703 N N . ARG A 1 94 ? 9.854 -12.106 6.489 1.00 79.94 94 ARG A N 1
ATOM 704 C CA . ARG A 1 94 ? 9.440 -13.302 7.237 1.00 79.94 94 ARG A CA 1
ATOM 705 C C . ARG A 1 94 ? 9.875 -13.247 8.698 1.00 79.94 94 ARG A C 1
ATOM 707 O O . ARG A 1 94 ? 9.057 -13.496 9.579 1.00 79.94 94 ARG A O 1
ATOM 714 N N . GLN A 1 95 ? 11.127 -12.881 8.971 1.00 82.00 95 GLN A N 1
ATOM 715 C CA . GLN A 1 95 ? 11.615 -12.699 10.343 1.00 82.00 95 GLN A CA 1
ATOM 716 C C . GLN A 1 95 ? 10.833 -11.606 11.081 1.00 82.00 95 GLN A C 1
ATOM 718 O O . GLN A 1 95 ? 10.552 -11.731 12.271 1.00 82.00 95 GLN A O 1
ATOM 723 N N . SER A 1 96 ? 10.446 -10.538 10.382 1.00 78.50 96 SER A N 1
ATOM 724 C CA . SER A 1 96 ? 9.652 -9.457 10.971 1.00 78.50 96 SER A CA 1
ATOM 725 C C . SER A 1 96 ? 8.227 -9.895 11.312 1.00 78.50 96 SER A C 1
ATOM 727 O O . SER A 1 96 ? 7.767 -9.597 12.413 1.00 78.50 96 SER A O 1
ATOM 729 N N . VAL A 1 97 ? 7.580 -10.674 10.440 1.00 75.88 97 VAL A N 1
ATOM 730 C CA . VAL A 1 97 ? 6.256 -11.278 10.687 1.00 75.88 97 VAL A CA 1
ATOM 731 C C . VAL A 1 97 ? 6.303 -12.349 11.784 1.00 75.88 97 VAL A C 1
ATOM 733 O O . VAL A 1 97 ? 5.366 -12.476 12.561 1.00 75.88 97 VAL A O 1
ATOM 736 N N . ALA A 1 98 ? 7.402 -13.094 11.923 1.00 74.56 98 ALA A N 1
ATOM 737 C CA . ALA A 1 98 ? 7.532 -14.102 12.979 1.00 74.56 98 ALA A CA 1
ATOM 738 C C . ALA A 1 98 ? 7.650 -13.497 14.392 1.00 74.56 98 ALA A C 1
ATOM 740 O O . ALA A 1 98 ? 7.244 -14.121 15.368 1.00 74.56 98 ALA A O 1
ATOM 741 N N . ARG A 1 99 ? 8.198 -12.279 14.521 1.00 79.88 99 ARG A N 1
ATOM 742 C CA . ARG A 1 99 ? 8.372 -11.601 15.822 1.00 79.88 99 ARG A CA 1
ATOM 743 C C . ARG A 1 99 ? 7.073 -11.039 16.398 1.00 79.88 99 ARG A C 1
ATOM 745 O O . ARG A 1 99 ? 6.982 -10.833 17.604 1.00 79.88 99 ARG A O 1
ATOM 752 N N . LYS A 1 100 ? 6.101 -10.738 15.541 1.00 74.19 100 LYS A N 1
ATOM 753 C CA . LYS A 1 100 ? 4.835 -10.100 15.897 1.00 74.19 100 LYS A CA 1
ATOM 754 C C . LYS A 1 100 ? 3.759 -10.676 14.983 1.00 74.19 100 LYS A C 1
ATOM 756 O O . LYS A 1 100 ? 3.887 -10.468 13.780 1.00 74.19 100 LYS A O 1
ATOM 761 N N . PRO A 1 101 ? 2.710 -11.341 15.500 1.00 72.69 101 PRO A N 1
ATOM 762 C CA . PRO A 1 101 ? 1.647 -11.857 14.647 1.00 72.69 101 PRO A CA 1
ATOM 763 C C . PRO A 1 101 ? 1.059 -10.694 13.838 1.00 72.69 101 PRO A C 1
ATOM 765 O O . PRO A 1 101 ? 0.553 -9.728 14.411 1.00 72.69 101 PRO A O 1
ATOM 768 N N . ILE A 1 102 ? 1.244 -10.762 12.520 1.00 83.31 102 ILE A N 1
ATOM 769 C CA . ILE A 1 102 ? 0.769 -9.814 11.512 1.00 83.31 102 ILE A CA 1
ATOM 770 C C . ILE A 1 102 ? -0.107 -10.616 10.560 1.00 83.31 102 ILE A C 1
ATOM 772 O O . ILE A 1 102 ? 0.345 -11.613 9.992 1.00 83.31 102 ILE A O 1
ATOM 776 N N . GLU A 1 103 ? -1.335 -10.164 10.348 1.00 84.00 103 GLU A N 1
ATOM 777 C CA . GLU A 1 103 ? -2.192 -10.706 9.303 1.00 84.00 103 GLU A CA 1
ATOM 778 C C . GLU A 1 103 ? -1.776 -10.110 7.953 1.00 84.00 103 GLU A C 1
ATOM 780 O O . GLU A 1 103 ? -1.738 -8.893 7.776 1.00 84.00 103 GLU A O 1
ATOM 785 N N . VAL A 1 104 ? -1.433 -10.961 6.987 1.00 84.50 104 VAL A N 1
ATOM 786 C CA . VAL A 1 104 ? -1.025 -10.527 5.644 1.00 84.50 104 VAL A CA 1
ATOM 787 C C . VAL A 1 104 ? -2.226 -10.571 4.703 1.00 84.50 104 VAL A C 1
ATOM 789 O O . VAL A 1 104 ? -2.886 -11.602 4.588 1.00 84.50 104 VAL A O 1
ATOM 792 N N . GLY A 1 105 ? -2.478 -9.471 3.991 1.00 86.62 105 GLY A N 1
ATOM 793 C CA . GLY A 1 105 ? -3.486 -9.388 2.935 1.00 86.62 105 GLY A CA 1
ATOM 794 C C . GLY A 1 105 ? -4.539 -8.306 3.166 1.00 86.62 105 GLY A C 1
ATOM 795 O O . GLY A 1 105 ? -4.246 -7.222 3.669 1.00 86.62 105 GLY A O 1
ATOM 796 N N . LEU A 1 106 ? -5.768 -8.593 2.729 1.00 88.06 106 LEU A N 1
ATOM 797 C CA . LEU A 1 106 ? -6.921 -7.703 2.866 1.00 88.06 106 LEU A CA 1
ATOM 798 C C . LEU A 1 106 ? -7.783 -8.189 4.036 1.00 88.06 106 LEU A C 1
ATOM 800 O O . LEU A 1 106 ? -8.310 -9.303 4.002 1.00 88.06 106 LEU A O 1
A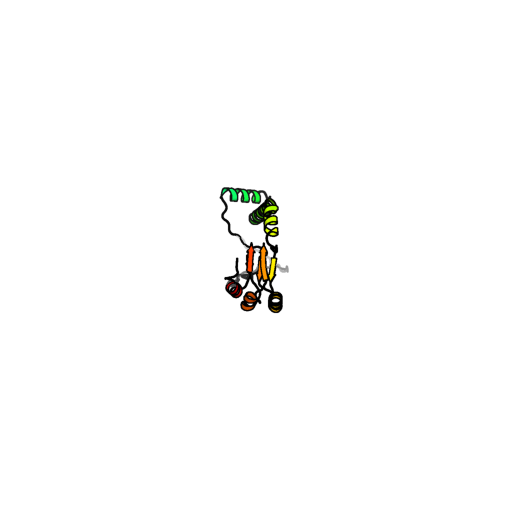TOM 804 N N . ARG A 1 107 ? -7.942 -7.361 5.068 1.00 92.25 107 ARG A N 1
ATOM 805 C CA . ARG A 1 107 ? -8.756 -7.661 6.251 1.00 92.25 107 ARG A CA 1
ATOM 806 C C . ARG A 1 107 ? -9.908 -6.683 6.358 1.00 92.25 107 ARG A C 1
ATOM 808 O O . ARG A 1 107 ? -9.702 -5.475 6.298 1.00 92.25 107 ARG A O 1
ATOM 815 N N . ARG A 1 108 ? -11.124 -7.210 6.501 1.00 92.88 108 ARG A N 1
ATOM 816 C CA . ARG A 1 108 ? -12.346 -6.417 6.641 1.00 92.88 108 ARG A CA 1
ATOM 817 C C . ARG A 1 108 ? -12.984 -6.690 7.992 1.00 92.88 108 ARG A C 1
ATOM 819 O O . ARG A 1 108 ? -13.358 -7.827 8.245 1.00 92.88 108 ARG A O 1
ATOM 826 N N . TYR A 1 109 ? -13.166 -5.637 8.778 1.00 93.38 109 TYR A N 1
ATOM 827 C CA . TYR A 1 109 ? -13.831 -5.658 10.075 1.00 93.38 109 TYR A CA 1
ATOM 828 C C . TYR A 1 109 ? -15.243 -5.098 9.929 1.00 93.38 109 TYR A C 1
ATOM 830 O O . TYR A 1 109 ? -15.438 -3.934 9.561 1.00 93.38 109 TYR A O 1
ATOM 838 N N . GLY A 1 110 ? -16.235 -5.956 10.159 1.00 94.50 110 GLY A N 1
ATOM 839 C CA . GLY A 1 110 ? -17.653 -5.606 10.072 1.00 94.50 110 GLY A CA 1
ATOM 840 C C . GLY A 1 110 ? -18.267 -5.282 11.432 1.00 94.50 110 GLY A C 1
ATOM 841 O O . GLY A 1 110 ? -17.713 -5.622 12.477 1.00 94.50 110 GLY A O 1
ATOM 842 N N . ARG A 1 111 ? -19.464 -4.682 11.425 1.00 95.19 111 ARG A N 1
ATOM 843 C CA . ARG A 1 111 ? -20.208 -4.384 12.658 1.00 95.19 111 ARG A CA 1
ATOM 844 C C . ARG A 1 111 ? -20.421 -5.629 13.525 1.00 95.19 111 ARG A C 1
ATOM 846 O O . ARG A 1 111 ? -20.104 -5.587 14.706 1.00 95.19 111 ARG A O 1
ATOM 853 N N . ALA A 1 112 ? -20.882 -6.732 12.933 1.00 94.06 112 ALA A N 1
ATOM 854 C CA . ALA A 1 112 ? -21.174 -7.969 13.663 1.00 94.06 112 ALA A CA 1
ATOM 855 C C . ALA A 1 112 ? -19.944 -8.547 14.388 1.00 94.06 112 ALA A C 1
ATOM 857 O O . ALA A 1 112 ? -20.048 -9.003 15.522 1.00 94.06 112 ALA A O 1
ATOM 858 N N . GLU A 1 113 ? -18.770 -8.493 13.757 1.00 92.81 113 GLU A N 1
ATOM 859 C CA . GLU A 1 113 ? -17.515 -8.959 14.355 1.00 92.81 113 GLU A CA 1
ATOM 860 C C . GLU A 1 113 ? -17.103 -8.087 15.549 1.00 92.81 113 GLU A C 1
ATOM 862 O O . GLU A 1 113 ? -16.752 -8.603 16.609 1.00 92.81 113 GLU A O 1
ATOM 867 N N . LEU A 1 114 ? -17.207 -6.762 15.414 1.00 94.12 114 LEU A N 1
ATOM 868 C CA . LEU A 1 114 ? -16.884 -5.829 16.496 1.00 94.12 114 LEU A CA 1
ATOM 869 C C . LEU A 1 114 ? -17.896 -5.895 17.648 1.00 94.12 114 LEU A C 1
ATOM 871 O O . LEU A 1 114 ? -17.516 -5.764 18.811 1.00 94.12 114 LEU A O 1
ATOM 875 N N . GLU A 1 115 ? -19.176 -6.122 17.349 1.00 94.44 115 GLU A N 1
ATOM 876 C CA . GLU A 1 115 ? -20.209 -6.370 18.359 1.00 94.44 115 GLU A CA 1
ATOM 877 C C . GLU A 1 115 ? -19.942 -7.668 19.119 1.00 94.44 115 GLU A C 1
ATOM 879 O O . GLU A 1 115 ? -20.025 -7.671 20.346 1.00 94.44 115 GLU A O 1
ATOM 884 N N . ALA A 1 116 ? -19.552 -8.739 18.422 1.00 93.38 116 ALA A N 1
ATOM 885 C CA . ALA A 1 116 ? -19.175 -9.998 19.053 1.00 93.38 116 ALA A CA 1
ATOM 886 C C . ALA A 1 116 ? -17.942 -9.834 19.956 1.00 93.38 116 ALA A C 1
ATOM 888 O O . ALA A 1 116 ? -17.958 -10.295 21.097 1.00 93.38 116 ALA A O 1
ATOM 889 N N . ALA A 1 117 ? -16.910 -9.118 19.494 1.00 91.50 117 ALA A N 1
ATOM 890 C CA . ALA A 1 117 ? -15.730 -8.810 20.302 1.00 91.50 117 ALA A CA 1
ATOM 891 C C . ALA A 1 117 ? -16.106 -8.021 21.568 1.00 91.50 117 ALA A C 1
ATOM 893 O O . ALA A 1 117 ? -15.726 -8.402 22.676 1.00 91.50 117 ALA A O 1
ATOM 894 N N . ARG A 1 118 ? -16.941 -6.981 21.423 1.00 92.44 118 ARG A N 1
ATOM 895 C CA . ARG A 1 118 ? -17.458 -6.196 22.552 1.00 92.44 118 ARG A CA 1
ATOM 896 C C . ARG A 1 118 ? -18.274 -7.052 23.524 1.00 92.44 118 ARG A C 1
ATOM 898 O O . ARG A 1 118 ? -18.096 -6.913 24.731 1.00 92.44 118 ARG A O 1
ATOM 905 N N . ALA A 1 119 ? -19.163 -7.907 23.022 1.00 92.19 119 ALA A N 1
ATOM 906 C CA . ALA A 1 119 ? -20.001 -8.783 23.841 1.00 92.19 119 ALA A CA 1
ATOM 907 C C . ALA A 1 119 ? -19.169 -9.817 24.614 1.00 92.19 119 ALA A C 1
ATOM 909 O O . ALA A 1 119 ? -19.489 -10.136 25.756 1.00 92.19 119 ALA A O 1
ATOM 910 N N . ALA A 1 120 ? -18.066 -10.281 24.025 1.00 91.00 120 ALA A N 1
ATOM 911 C CA . ALA A 1 120 ? -17.096 -11.153 24.677 1.00 91.00 120 ALA A CA 1
ATOM 912 C C . ALA A 1 120 ? -16.180 -10.418 25.678 1.00 91.00 120 ALA A C 1
ATOM 914 O O . ALA A 1 120 ? -15.344 -11.054 26.317 1.00 91.00 120 ALA A O 1
ATOM 915 N N . GLY A 1 121 ? -16.288 -9.088 25.803 1.00 89.81 121 GLY A N 1
ATOM 916 C CA . GLY A 1 121 ? -15.370 -8.274 26.605 1.00 89.81 121 GLY A CA 1
ATOM 917 C C . GLY A 1 121 ? -13.940 -8.240 26.052 1.00 89.81 121 GLY A C 1
ATOM 918 O O . GLY A 1 121 ? -13.023 -7.804 26.746 1.00 89.81 121 GLY A O 1
ATOM 919 N N . ALA A 1 122 ? -13.742 -8.699 24.815 1.00 86.94 122 ALA A N 1
ATOM 920 C CA . ALA A 1 122 ? -12.459 -8.709 24.139 1.00 86.94 122 ALA A CA 1
ATOM 921 C C . ALA A 1 122 ? -12.220 -7.375 23.425 1.00 86.94 122 ALA A C 1
ATOM 923 O O . ALA A 1 122 ? -13.149 -6.711 22.957 1.00 86.94 122 ALA A O 1
ATOM 924 N N . ARG A 1 123 ? -10.946 -6.999 23.305 1.00 90.75 123 ARG A N 1
ATOM 925 C CA . ARG A 1 123 ? -10.519 -5.910 22.430 1.00 90.75 123 ARG A CA 1
ATOM 926 C C . ARG A 1 123 ? -9.574 -6.455 21.373 1.00 90.75 123 ARG A C 1
ATOM 928 O O . ARG A 1 123 ? -8.685 -7.235 21.692 1.00 90.75 123 ARG A O 1
ATOM 935 N N . LEU A 1 124 ? -9.792 -6.058 20.127 1.00 91.38 124 LEU A N 1
ATOM 936 C CA . LEU A 1 124 ? -9.015 -6.509 18.983 1.00 91.38 124 LEU A CA 1
ATOM 937 C C . LEU A 1 124 ? -7.726 -5.698 18.870 1.00 91.38 124 LEU A C 1
ATOM 939 O O . LEU A 1 124 ? -7.773 -4.471 18.776 1.00 91.38 124 LEU A O 1
ATOM 943 N N . ASP A 1 125 ? -6.595 -6.390 18.834 1.00 91.31 125 ASP A N 1
ATOM 944 C CA . ASP A 1 125 ? -5.321 -5.836 18.389 1.00 91.31 125 ASP A CA 1
ATOM 945 C C . ASP A 1 125 ? -5.189 -6.088 16.888 1.00 91.31 125 ASP A C 1
ATOM 947 O O . ASP A 1 125 ? -4.927 -7.206 16.442 1.00 91.31 125 ASP A O 1
ATOM 951 N N . ILE A 1 126 ? -5.431 -5.048 16.093 1.00 91.75 126 ILE A N 1
ATOM 952 C CA . ILE A 1 126 ? -5.436 -5.144 14.636 1.00 91.75 126 ILE A CA 1
ATOM 953 C C . ILE A 1 126 ? -4.024 -4.876 14.140 1.00 91.75 126 ILE A C 1
ATOM 955 O O . ILE A 1 126 ? -3.540 -3.746 14.202 1.00 91.75 126 ILE A O 1
ATOM 959 N N . ARG A 1 127 ? -3.376 -5.905 13.593 1.00 91.56 127 ARG A N 1
ATOM 960 C CA . ARG A 1 127 ? -2.082 -5.758 12.930 1.00 91.56 127 ARG A CA 1
ATOM 961 C C . ARG A 1 127 ? -2.115 -6.355 11.531 1.00 91.56 127 ARG A C 1
ATOM 963 O O . ARG A 1 127 ? -2.189 -7.573 11.379 1.00 91.56 127 ARG A O 1
ATOM 970 N N . VAL A 1 128 ? -2.026 -5.497 10.517 1.00 92.00 128 VAL A N 1
ATOM 971 C CA . VAL A 1 128 ? -2.207 -5.892 9.113 1.00 92.00 128 VAL A CA 1
ATOM 972 C C . VAL A 1 128 ? -1.043 -5.420 8.249 1.00 92.00 128 VAL A C 1
ATOM 974 O O . VAL A 1 128 ? -0.660 -4.254 8.298 1.00 92.00 128 VAL A O 1
ATOM 977 N N . LEU A 1 129 ? -0.512 -6.312 7.412 1.00 90.56 129 LEU A N 1
ATOM 978 C CA . LEU A 1 129 ? 0.354 -5.970 6.281 1.00 90.56 129 LEU A CA 1
ATOM 979 C C . LEU A 1 129 ? -0.468 -6.089 4.999 1.00 90.56 129 LEU A C 1
ATOM 981 O O . LEU A 1 129 ? -0.832 -7.192 4.589 1.00 90.56 129 LEU A O 1
ATOM 985 N N . GLY A 1 130 ? -0.765 -4.950 4.376 1.00 91.06 130 GLY A N 1
ATOM 986 C CA . GLY A 1 130 ? -1.675 -4.856 3.237 1.00 91.06 130 GLY A CA 1
ATOM 987 C C . GLY A 1 130 ? -2.771 -3.819 3.468 1.00 91.06 130 GLY A C 1
ATOM 988 O O . GLY A 1 130 ? -2.486 -2.630 3.588 1.00 91.06 130 GLY A O 1
ATOM 989 N N . LEU A 1 131 ? -4.029 -4.258 3.498 1.00 92.44 131 LEU A N 1
ATOM 990 C CA . LEU A 1 131 ? -5.186 -3.375 3.648 1.00 92.44 131 LEU A CA 1
ATOM 991 C C . LEU A 1 131 ? -6.032 -3.803 4.843 1.00 92.44 131 LEU A C 1
ATOM 993 O O . LEU A 1 131 ? -6.513 -4.934 4.887 1.00 92.44 131 LEU A O 1
ATOM 997 N N . ALA A 1 132 ? -6.297 -2.865 5.746 1.00 93.69 132 ALA A N 1
ATOM 998 C CA . ALA A 1 132 ? -7.350 -2.998 6.743 1.00 93.69 132 ALA A CA 1
ATOM 999 C C . ALA A 1 132 ? -8.547 -2.125 6.341 1.00 93.69 132 ALA A C 1
ATOM 1001 O O . ALA A 1 132 ? -8.398 -0.932 6.071 1.00 93.69 132 ALA A O 1
ATOM 1002 N N . VAL A 1 133 ? -9.738 -2.715 6.313 1.00 94.38 133 VAL A N 1
ATOM 1003 C CA . VAL A 1 133 ? -11.003 -2.038 6.021 1.00 94.38 133 VAL A CA 1
ATOM 1004 C C . VAL A 1 133 ? -11.912 -2.163 7.231 1.00 94.38 133 VAL A C 1
ATOM 1006 O O . VAL A 1 133 ? -12.321 -3.265 7.583 1.00 94.38 133 VAL A O 1
ATOM 1009 N N . ILE A 1 134 ? -12.281 -1.047 7.845 1.00 94.44 134 ILE A N 1
ATOM 1010 C CA . ILE A 1 134 ? -13.390 -0.997 8.798 1.00 94.44 134 ILE A CA 1
ATOM 1011 C C . ILE A 1 134 ? -14.627 -0.581 8.011 1.00 94.44 134 ILE A C 1
ATOM 1013 O O . ILE A 1 134 ? -14.619 0.453 7.341 1.00 94.44 134 ILE A O 1
ATOM 1017 N N . ALA A 1 135 ? -15.664 -1.414 8.051 1.00 94.12 135 ALA A N 1
ATOM 1018 C CA . ALA A 1 135 ? -16.864 -1.211 7.255 1.00 94.12 135 ALA A CA 1
ATOM 1019 C C . ALA A 1 135 ? -17.562 0.122 7.584 1.00 94.12 135 ALA A C 1
ATOM 1021 O O . ALA A 1 135 ? -17.582 0.558 8.735 1.00 94.12 135 ALA A O 1
ATOM 1022 N N . ASP A 1 136 ? -18.150 0.767 6.573 1.00 91.31 136 ASP A N 1
ATOM 1023 C CA . ASP A 1 136 ? -18.753 2.102 6.716 1.00 91.31 136 ASP A CA 1
ATOM 1024 C C . ASP A 1 136 ? -19.954 2.134 7.670 1.00 91.31 136 ASP A C 1
ATOM 1026 O O . ASP A 1 136 ? -20.281 3.178 8.231 1.00 91.31 136 ASP A O 1
ATOM 1030 N N . ASP A 1 137 ? -20.600 0.987 7.882 1.00 91.44 137 ASP A N 1
ATOM 1031 C CA . ASP A 1 137 ? -21.695 0.822 8.828 1.00 91.44 137 ASP A CA 1
ATOM 1032 C C . ASP A 1 137 ? -21.216 0.679 10.281 1.00 91.44 137 ASP A C 1
ATOM 1034 O O . ASP A 1 137 ? -22.042 0.604 11.186 1.00 91.44 137 ASP A O 1
ATOM 1038 N N . VAL A 1 138 ? -19.914 0.657 10.565 1.00 94.88 138 VAL A N 1
ATOM 1039 C CA . VAL A 1 138 ? -19.410 0.568 11.942 1.00 94.88 138 VAL A CA 1
ATOM 1040 C C . VAL A 1 138 ? -19.574 1.914 12.664 1.00 94.88 138 VAL A C 1
ATOM 1042 O O . VAL A 1 138 ? -18.981 2.914 12.247 1.00 94.88 138 VAL A O 1
ATOM 1045 N N . PRO A 1 139 ? -20.321 1.969 13.787 1.00 94.56 139 PRO A N 1
ATOM 1046 C CA . PRO A 1 139 ? -20.394 3.171 14.608 1.00 94.56 139 PRO A CA 1
ATOM 1047 C C . PRO A 1 139 ? -19.033 3.491 15.257 1.00 94.56 139 PRO A C 1
ATOM 1049 O O . PRO A 1 139 ? -18.366 2.571 15.742 1.00 94.56 139 PRO A O 1
ATOM 1052 N N . PRO A 1 140 ? -18.633 4.773 15.358 1.00 94.44 140 PRO A N 1
ATOM 1053 C CA . PRO A 1 140 ? -17.361 5.165 15.975 1.00 94.44 140 PRO A CA 1
ATOM 1054 C C . PRO A 1 140 ? -17.195 4.663 17.416 1.00 94.44 140 PRO A C 1
ATOM 1056 O O . PRO A 1 140 ? -16.126 4.173 17.778 1.00 94.44 140 PRO A O 1
ATOM 1059 N N . ASP A 1 141 ? -18.266 4.702 18.211 1.00 93.94 141 ASP A N 1
ATOM 1060 C CA . ASP A 1 141 ? -18.257 4.244 19.607 1.00 93.94 141 ASP A CA 1
ATOM 1061 C C . ASP A 1 141 ? -18.057 2.729 19.719 1.00 93.94 141 ASP A C 1
ATOM 1063 O O . ASP A 1 141 ? -17.380 2.247 20.630 1.00 93.94 141 ASP A O 1
ATOM 1067 N N . LEU A 1 142 ? -18.615 1.961 18.774 1.00 94.44 142 LEU A N 1
ATOM 1068 C CA . LEU A 1 142 ? -18.407 0.517 18.712 1.00 94.44 142 LEU A CA 1
ATOM 1069 C C . LEU A 1 142 ? -16.941 0.214 18.399 1.00 94.44 142 LEU A C 1
ATOM 1071 O O . LEU A 1 142 ? -16.319 -0.563 19.121 1.00 94.44 142 LEU A O 1
ATOM 1075 N N . ALA A 1 143 ? -16.380 0.866 17.379 1.00 93.25 143 ALA A N 1
ATOM 1076 C CA . ALA A 1 143 ? -14.976 0.706 17.016 1.00 93.25 143 ALA A CA 1
ATOM 1077 C C . ALA A 1 143 ? -14.049 1.072 18.187 1.00 93.25 143 ALA A C 1
ATOM 1079 O O . ALA A 1 143 ? -13.162 0.301 18.547 1.00 93.25 143 ALA A O 1
ATOM 1080 N N . SER A 1 144 ? -14.307 2.203 18.850 1.00 92.12 144 SER A N 1
ATOM 1081 C CA . SER A 1 144 ? -13.535 2.650 20.016 1.00 92.12 144 SER A CA 1
ATOM 1082 C C . SER A 1 144 ? -13.776 1.796 21.271 1.00 92.12 144 SER A C 1
ATOM 1084 O O . SER A 1 144 ? -12.986 1.815 22.211 1.00 92.12 144 SER A O 1
ATOM 1086 N N . THR A 1 145 ? -14.821 0.982 21.331 1.00 93.62 145 THR A N 1
ATOM 1087 C CA . THR A 1 145 ? -14.965 0.024 22.439 1.00 93.62 145 THR A CA 1
ATOM 1088 C C . THR A 1 145 ? -14.238 -1.285 22.135 1.00 93.62 145 THR A C 1
ATOM 1090 O O . THR A 1 145 ? -13.589 -1.846 23.019 1.00 93.62 145 THR A O 1
ATOM 1093 N N . ALA A 1 146 ? -14.338 -1.754 20.890 1.00 94.62 146 ALA A N 1
ATOM 1094 C CA . ALA A 1 146 ? -13.923 -3.089 20.475 1.00 94.62 146 ALA A CA 1
ATOM 1095 C C . ALA A 1 146 ? -12.461 -3.189 20.012 1.00 94.62 146 ALA A C 1
ATOM 1097 O O . ALA A 1 146 ? -11.936 -4.293 19.975 1.00 94.62 146 ALA A O 1
ATOM 1098 N N . ILE A 1 147 ? -11.789 -2.091 19.653 1.00 95.25 147 ILE A N 1
ATOM 1099 C CA . ILE A 1 147 ? -10.432 -2.132 19.075 1.00 95.25 147 ILE A CA 1
ATOM 1100 C C . ILE A 1 147 ? -9.409 -1.592 20.077 1.00 95.25 147 ILE A C 1
ATOM 1102 O O . ILE A 1 147 ? -9.470 -0.423 20.436 1.00 95.25 147 ILE A O 1
ATOM 1106 N N . ALA A 1 148 ? -8.455 -2.403 20.528 1.00 93.56 148 ALA A N 1
ATOM 1107 C CA . ALA A 1 148 ? -7.401 -1.965 21.447 1.00 93.56 148 ALA A CA 1
ATOM 1108 C C . ALA A 1 148 ? -6.326 -1.132 20.739 1.00 93.56 148 ALA A C 1
ATOM 1110 O O . ALA A 1 148 ? -5.999 -0.040 21.202 1.00 93.56 148 ALA A O 1
ATOM 1111 N N . SER A 1 149 ? -5.801 -1.636 19.624 1.00 92.81 149 SER A N 1
ATOM 1112 C CA . SER A 1 149 ? -4.708 -1.017 18.874 1.00 92.81 149 SER A CA 1
ATOM 1113 C C . SER A 1 149 ? -4.839 -1.298 17.378 1.00 92.81 149 SER A C 1
ATOM 1115 O O . SER A 1 149 ? -5.451 -2.294 16.979 1.00 92.81 149 SER A O 1
ATOM 1117 N N . ILE A 1 150 ? -4.299 -0.400 16.548 1.00 93.19 150 ILE A N 1
ATOM 1118 C CA . ILE A 1 150 ? -4.235 -0.562 15.093 1.00 93.19 150 ILE A CA 1
ATOM 1119 C C . ILE A 1 150 ? -2.818 -0.262 14.613 1.00 93.19 150 ILE A C 1
ATOM 1121 O O . ILE A 1 150 ? -2.356 0.868 14.718 1.00 93.19 150 ILE A O 1
ATOM 1125 N N . GLU A 1 151 ? -2.174 -1.250 14.002 1.00 92.50 151 GLU A N 1
ATOM 1126 C CA . GLU A 1 151 ? -0.894 -1.115 13.304 1.00 92.50 151 GLU A CA 1
ATOM 1127 C C . GLU A 1 151 ? -1.072 -1.639 11.870 1.00 92.50 151 GLU A C 1
ATOM 1129 O O . GLU A 1 151 ? -1.248 -2.840 11.645 1.00 92.50 151 GLU A O 1
ATOM 1134 N N . VAL A 1 152 ? -1.075 -0.739 10.882 1.00 92.94 152 VAL A N 1
ATOM 1135 C CA . VAL A 1 152 ? -1.298 -1.104 9.473 1.00 92.94 152 VAL A CA 1
ATOM 1136 C C . VAL A 1 152 ? -0.094 -0.716 8.630 1.00 92.94 152 VAL A C 1
ATOM 1138 O O . VAL A 1 152 ? 0.161 0.457 8.372 1.00 92.94 152 VAL A O 1
ATOM 1141 N N . LEU A 1 153 ? 0.615 -1.730 8.144 1.00 91.00 153 LEU A N 1
ATOM 1142 C CA . LEU A 1 153 ? 1.680 -1.597 7.160 1.00 91.00 153 LEU A CA 1
ATOM 1143 C C . LEU A 1 153 ? 1.056 -1.647 5.761 1.00 91.00 153 LEU A C 1
ATOM 1145 O O . LEU A 1 153 ? 0.950 -2.711 5.146 1.00 91.00 153 LEU A O 1
ATOM 1149 N N . GLY A 1 154 ? 0.587 -0.492 5.291 1.00 91.06 154 GLY A N 1
ATOM 1150 C CA . GLY A 1 154 ? -0.117 -0.337 4.020 1.00 91.06 154 GLY A CA 1
ATOM 1151 C C . GLY A 1 154 ? -1.214 0.720 4.121 1.00 91.06 154 GLY A C 1
ATOM 1152 O O . GLY A 1 154 ? -0.925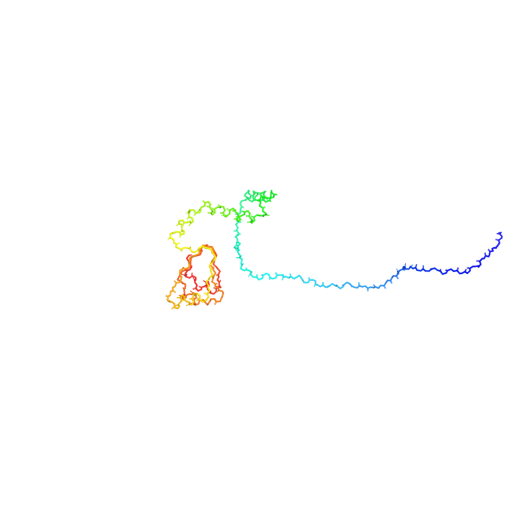 1.864 4.465 1.00 91.06 154 GLY A O 1
ATOM 1153 N N . SER A 1 155 ? -2.463 0.343 3.840 1.00 91.81 155 SER A N 1
ATOM 1154 C CA . SER A 1 155 ? -3.601 1.275 3.818 1.00 91.81 155 SER A CA 1
ATOM 1155 C C . SER A 1 155 ? -4.654 0.932 4.878 1.00 91.81 155 SER A C 1
ATOM 1157 O O . SER A 1 155 ? -5.039 -0.226 5.040 1.00 91.81 155 SER A O 1
ATOM 1159 N N . LEU A 1 156 ? -5.186 1.956 5.558 1.00 92.44 156 LEU A N 1
ATOM 1160 C CA . LEU A 1 156 ? -6.367 1.854 6.426 1.00 92.44 156 LEU A CA 1
ATOM 1161 C C . LEU A 1 156 ? -7.555 2.606 5.808 1.00 92.44 156 LEU A C 1
ATOM 1163 O O . LEU A 1 156 ? -7.574 3.843 5.715 1.00 92.44 156 LEU A O 1
ATOM 1167 N N . GLN A 1 157 ? -8.585 1.853 5.437 1.00 93.00 157 GLN A N 1
ATOM 1168 C CA . GLN A 1 157 ? -9.863 2.375 4.965 1.00 93.00 157 GLN A CA 1
ATOM 1169 C C . GLN A 1 157 ? -10.895 2.285 6.087 1.00 93.00 157 GLN A C 1
ATOM 1171 O O . GLN A 1 157 ? -11.112 1.230 6.670 1.00 93.00 157 GLN A O 1
ATOM 1176 N N . ALA A 1 158 ? -11.503 3.417 6.414 1.00 93.69 158 ALA A N 1
ATOM 1177 C CA . ALA A 1 158 ? -12.542 3.537 7.427 1.00 93.69 158 ALA A CA 1
ATOM 1178 C C . ALA A 1 158 ? -13.243 4.884 7.241 1.00 93.69 158 ALA A C 1
ATOM 1180 O O . ALA A 1 158 ? -12.647 5.821 6.688 1.00 93.69 158 ALA A O 1
ATOM 1181 N N . SER A 1 159 ? -14.467 5.007 7.754 1.00 93.62 159 SER A N 1
ATOM 1182 C CA . SER A 1 159 ? -15.178 6.283 7.744 1.00 93.62 159 SER A CA 1
ATOM 1183 C C . SER A 1 159 ? -14.394 7.360 8.524 1.00 93.62 15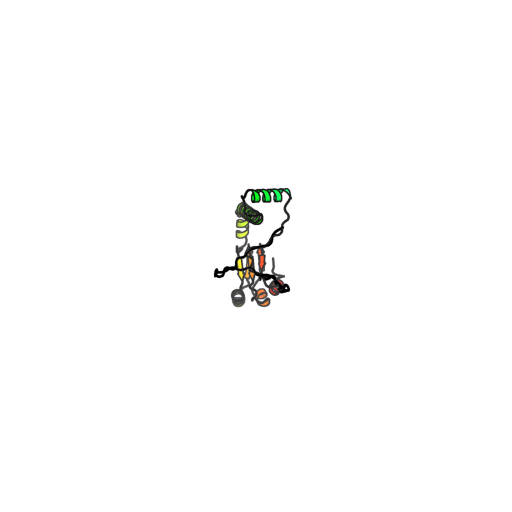9 SER A C 1
ATOM 1185 O O . SER A 1 159 ? -13.697 7.042 9.497 1.00 93.62 159 SER A O 1
ATOM 1187 N N . PRO A 1 160 ? -14.494 8.653 8.155 1.00 93.44 160 PRO A N 1
ATOM 1188 C CA . PRO A 1 160 ? -13.778 9.726 8.854 1.00 93.44 160 PRO A CA 1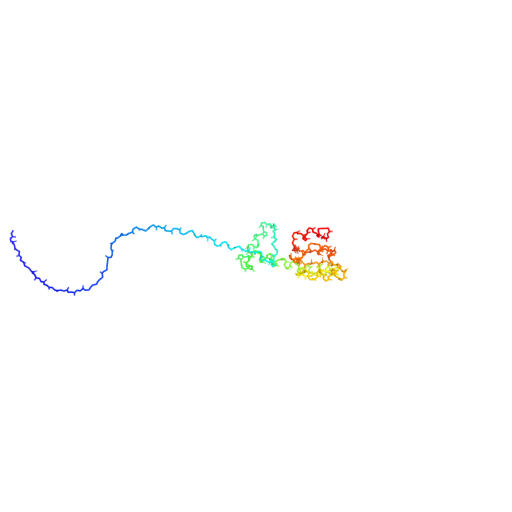
ATOM 1189 C C . PRO A 1 160 ? -14.090 9.788 10.354 1.00 93.44 160 PRO A C 1
ATOM 1191 O O . PRO A 1 160 ? -13.214 10.093 11.164 1.00 93.44 160 PRO A O 1
ATOM 1194 N N . ALA A 1 161 ? -15.331 9.469 10.731 1.00 92.44 161 ALA A N 1
ATOM 1195 C CA . ALA A 1 161 ? -15.763 9.433 12.122 1.00 92.44 161 ALA A CA 1
ATOM 1196 C C . ALA A 1 161 ? -15.064 8.309 12.907 1.00 92.44 161 ALA A C 1
ATOM 1198 O O . ALA A 1 161 ? -14.595 8.548 14.018 1.00 92.44 161 ALA A O 1
ATOM 1199 N N . VAL A 1 162 ? -14.920 7.121 12.309 1.00 93.62 162 VAL A N 1
ATOM 1200 C CA . VAL A 1 16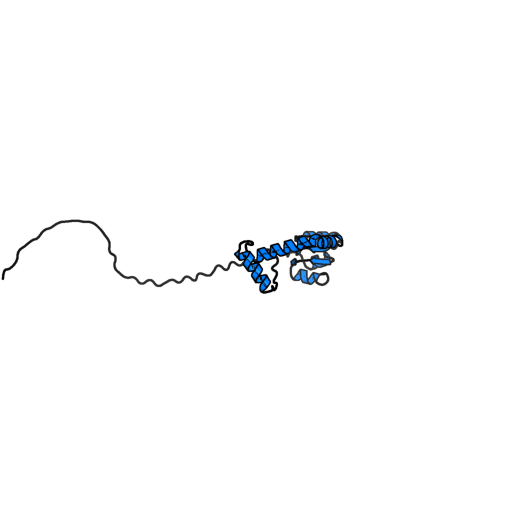2 ? -14.180 5.997 12.904 1.00 93.62 162 VAL A CA 1
ATOM 1201 C C . VAL A 1 162 ? -12.686 6.310 12.994 1.00 93.62 162 VAL A C 1
ATOM 1203 O O . VAL A 1 162 ? -12.095 6.116 14.051 1.00 93.62 162 VAL A O 1
ATOM 1206 N N . LYS A 1 163 ? -12.075 6.869 11.937 1.00 92.56 163 LYS A N 1
ATOM 1207 C CA . LYS A 1 163 ? -10.656 7.278 11.963 1.00 92.56 163 LYS A CA 1
ATOM 1208 C C . LYS A 1 163 ? -10.367 8.261 13.096 1.00 92.56 163 LYS A C 1
ATOM 1210 O O . LYS A 1 163 ? -9.375 8.109 13.797 1.00 92.56 163 LYS A O 1
ATOM 1215 N N . ARG A 1 164 ? -11.257 9.235 13.312 1.00 93.44 164 ARG A N 1
ATOM 1216 C CA . ARG A 1 164 ? -11.165 10.170 14.442 1.00 93.44 164 ARG A CA 1
ATOM 1217 C C . ARG A 1 164 ? -11.296 9.474 15.795 1.00 93.44 164 ARG A C 1
ATOM 1219 O O . ARG A 1 164 ? -10.515 9.765 16.688 1.00 93.44 164 ARG A O 1
ATOM 1226 N N . ALA A 1 165 ? -12.266 8.574 15.951 1.00 92.75 165 ALA A N 1
ATOM 1227 C CA . ALA A 1 165 ? -12.496 7.865 17.213 1.00 92.75 165 ALA A CA 1
ATOM 1228 C C . ALA A 1 165 ? -11.359 6.903 17.597 1.00 92.75 165 ALA A C 1
ATOM 1230 O O . ALA A 1 165 ? -11.252 6.512 18.760 1.00 92.75 165 ALA A O 1
ATOM 1231 N N . LEU A 1 166 ? -10.529 6.518 16.625 1.00 93.31 166 LEU A N 1
ATOM 1232 C CA . LEU A 1 166 ? -9.393 5.617 16.803 1.00 93.31 166 LEU A CA 1
ATOM 1233 C C . LEU A 1 166 ? -8.040 6.337 16.767 1.00 93.31 166 LEU A C 1
ATOM 1235 O O . LEU A 1 166 ? -7.025 5.664 16.896 1.00 93.31 166 LEU A O 1
ATOM 1239 N N . ALA A 1 167 ? -8.005 7.666 16.620 1.00 91.44 167 ALA A N 1
ATOM 1240 C CA . ALA A 1 167 ? -6.773 8.434 16.419 1.00 91.44 167 ALA A CA 1
ATOM 1241 C C . ALA A 1 167 ? -5.696 8.147 17.482 1.00 91.44 167 ALA A C 1
ATOM 1243 O O . ALA A 1 167 ? -4.538 7.952 17.130 1.00 91.44 167 ALA A O 1
ATOM 1244 N N . ASP A 1 168 ? -6.092 8.013 18.750 1.00 89.94 168 ASP A N 1
ATOM 1245 C CA . ASP A 1 168 ? -5.179 7.744 19.873 1.00 89.94 168 ASP A CA 1
ATOM 1246 C C . ASP A 1 168 ? -4.664 6.289 19.929 1.00 89.94 168 ASP A C 1
ATOM 1248 O O . ASP A 1 168 ? -3.949 5.913 20.855 1.00 89.94 168 ASP A O 1
ATOM 1252 N N . ARG A 1 169 ? -5.070 5.437 18.979 1.00 89.44 169 ARG A N 1
ATOM 1253 C CA . ARG A 1 169 ? -4.783 3.989 18.946 1.00 89.44 169 ARG A CA 1
ATOM 1254 C C . ARG A 1 169 ? -4.107 3.528 17.661 1.00 89.44 169 ARG A C 1
ATOM 1256 O O . ARG A 1 169 ? -3.841 2.334 17.522 1.00 89.44 169 ARG A O 1
ATOM 1263 N N . LEU A 1 170 ? -3.878 4.446 16.723 1.00 86.62 170 LEU A N 1
ATOM 1264 C CA . LEU A 1 170 ? -3.048 4.190 15.553 1.00 86.62 170 LEU A CA 1
ATOM 1265 C C . LEU A 1 170 ? -1.578 4.220 15.992 1.00 86.62 170 LEU A C 1
ATOM 1267 O O . LEU A 1 170 ? -1.128 5.216 16.559 1.00 86.62 170 LEU A O 1
ATOM 1271 N N . LEU A 1 171 ? -0.873 3.115 15.747 1.00 79.94 171 LEU A N 1
ATOM 1272 C CA . LEU A 1 171 ? 0.547 2.916 16.049 1.00 79.94 171 LEU A CA 1
ATOM 1273 C C . LEU A 1 171 ? 1.433 3.159 14.824 1.00 79.94 171 LEU A C 1
ATOM 1275 O O . LEU A 1 171 ? 0.985 2.843 13.696 1.00 79.94 171 LEU A O 1
#

Sequence (171 aa):
MAIPLDGVGMDGVAMNGAGIGAMMDVMPETRPQTPITMRFGPRPADHEKITVNLGFVDLGHVDLLVSEGVYANRSDFIRTAVRNQIERHADITRQSVARKPIEVGLRRYGRAELEAARAAGARLDIRVLGLAVIADDVPPDLASTAIASIEVLGSLQASPAVKRALADRLL

Organism: NCBI:txid223967

pLDDT: mean 79.79, std 20.96, range [33.47, 98.62]

Radius of gyration: 37.59 Å; chains: 1; bounding box: 65×47×130 Å

Foldseek 3Di:
DDDDDDDDDDDDDDDDDDDDDDDDDDDDDDDPPDPPPPPPDDDPDPDDDDDDDDDPVVVVVLVVCCVVVVAVHSVRVVVVVVVVVCVVCVVVVVVVCVVDPEAEDEAEDEQVNLVVQLVVVHADAHHYEYEYEYDAPHDLVSLLRRHQAHEYNYDYHYDPSNCVSCVVRYD

Secondary structure (DSSP, 8-state):
---------------------------------------------SSPPP-----HHHHHHHHHHHHTTSSSSHHHHHHHHHHHHHHHTHHHHHHHHHHS--EEEEEEE-HHHHHHHHHTT--EEEEEEEEEEE-TT--HHHHHHHEEEEEEEEEEE--HHHHHHTGGGB-

InterPro domains:
  IPR010985 Ribbon-helix-helix [SSF47598] (47-89)
  IPR013321 Arc-type ribbon-helix-helix [G3DSA:1.10.1220.10] (50-90)
  IPR041088 Ribbon-helix-helix transcriptional regulator [PF17723] (45-163)